Protein AF-N6UFR1-F1 (afdb_monomer_lite)

Sequence (97 aa):
ITALVLTATNASPISIVRDLVQFNLAGHPVLHKSVEWPFDSEIGIRRSRQYQELNGRLGEKGIERLGLGVDGYDRERLAQQQKRDEGHLNGIDYLTP

Radius of gyration: 28.98 Å; chains: 1; bounding box: 56×31×74 Å

Organism: Dendroctonus ponderosae (NCBI:txid77166)

pLDDT: mean 77.59, std 16.9, range [37.0, 95.38]

Structure (mmCIF, N/CA/C/O backbone):
data_AF-N6UFR1-F1
#
_entry.id   AF-N6UFR1-F1
#
loop_
_atom_site.group_PDB
_atom_site.id
_atom_site.type_symbol
_atom_site.label_atom_id
_atom_site.label_alt_id
_atom_site.label_comp_id
_atom_site.label_asym_id
_atom_site.label_entity_id
_atom_site.label_seq_id
_atom_site.pdbx_PDB_ins_code
_atom_site.Cartn_x
_atom_site.Cartn_y
_atom_site.Cartn_z
_atom_site.occupancy
_atom_site.B_iso_or_equiv
_atom_site.auth_seq_id
_atom_site.auth_comp_id
_atom_site.auth_asym_id
_atom_site.auth_atom_id
_atom_site.pdbx_PDB_model_num
ATOM 1 N N . ILE A 1 1 ? 16.095 -17.721 -34.423 1.00 38.44 1 ILE A N 1
ATOM 2 C CA . ILE A 1 1 ? 17.560 -17.570 -34.586 1.00 38.44 1 ILE A CA 1
ATOM 3 C C . ILE A 1 1 ? 17.780 -16.218 -35.250 1.00 38.44 1 ILE A C 1
ATOM 5 O O . ILE A 1 1 ? 17.626 -16.105 -36.458 1.00 38.44 1 ILE A O 1
ATOM 9 N N . THR A 1 2 ? 17.956 -15.163 -34.458 1.00 37.00 2 THR A N 1
ATOM 10 C CA . THR A 1 2 ? 18.109 -13.784 -34.947 1.00 37.00 2 THR A CA 1
ATOM 11 C C . THR A 1 2 ? 19.572 -13.568 -35.318 1.00 37.00 2 THR A C 1
ATOM 13 O O . THR A 1 2 ? 20.449 -13.664 -34.464 1.00 37.00 2 THR A O 1
ATOM 16 N N . ALA A 1 3 ? 19.840 -13.360 -36.607 1.00 44.50 3 ALA A N 1
ATOM 17 C CA . ALA A 1 3 ? 21.185 -13.173 -37.131 1.00 44.50 3 ALA A CA 1
ATOM 18 C C . ALA A 1 3 ? 21.736 -11.796 -36.727 1.00 44.50 3 ALA A C 1
ATOM 20 O O . ALA A 1 3 ? 21.137 -10.764 -37.027 1.00 44.50 3 ALA A O 1
ATOM 21 N N . LEU A 1 4 ? 22.889 -11.797 -36.059 1.00 48.34 4 LEU A N 1
ATOM 22 C CA . LEU A 1 4 ? 23.716 -10.618 -35.828 1.00 48.34 4 LEU A CA 1
ATOM 23 C C . LEU A 1 4 ? 24.332 -10.201 -37.173 1.00 48.34 4 LEU A C 1
ATOM 25 O O . LEU A 1 4 ? 25.285 -10.823 -37.639 1.00 48.34 4 LEU A O 1
ATOM 29 N N . VAL A 1 5 ? 23.773 -9.182 -37.823 1.00 51.62 5 VAL A N 1
ATOM 30 C CA . VAL A 1 5 ? 24.361 -8.610 -39.042 1.00 51.62 5 VAL A CA 1
ATOM 31 C C . VAL A 1 5 ? 25.456 -7.632 -38.626 1.00 51.62 5 VAL A C 1
ATOM 33 O O . VAL A 1 5 ? 25.182 -6.524 -38.173 1.00 51.62 5 VAL A O 1
ATOM 36 N N . LEU A 1 6 ? 26.709 -8.068 -38.752 1.00 50.50 6 LEU A N 1
ATOM 37 C CA . LEU A 1 6 ? 27.892 -7.253 -38.503 1.00 50.50 6 LEU A CA 1
ATOM 38 C C . LEU A 1 6 ? 28.180 -6.410 -39.759 1.00 50.50 6 LEU A C 1
ATOM 40 O O . LEU A 1 6 ? 28.811 -6.883 -40.703 1.00 50.50 6 LEU A O 1
ATOM 44 N N . THR A 1 7 ? 27.703 -5.166 -39.813 1.00 53.22 7 THR A N 1
ATOM 45 C CA . THR A 1 7 ? 28.088 -4.222 -40.878 1.00 53.22 7 THR A CA 1
ATOM 46 C C . THR A 1 7 ? 29.507 -3.714 -40.617 1.00 53.22 7 THR A C 1
ATOM 48 O O . THR A 1 7 ? 29.714 -2.641 -40.056 1.00 53.22 7 THR A O 1
ATOM 51 N N . ALA A 1 8 ? 30.503 -4.524 -40.980 1.00 54.41 8 ALA A N 1
ATOM 52 C CA . ALA A 1 8 ? 31.919 -4.199 -40.858 1.00 54.41 8 ALA A CA 1
ATOM 53 C C . ALA A 1 8 ? 32.377 -3.313 -42.026 1.00 54.41 8 ALA A C 1
ATOM 55 O O . ALA A 1 8 ? 33.049 -3.763 -42.950 1.00 54.41 8 ALA A O 1
ATOM 56 N N . THR A 1 9 ? 32.025 -2.033 -41.984 1.00 52.94 9 THR A N 1
ATOM 57 C CA . THR A 1 9 ? 32.659 -1.013 -42.827 1.00 52.94 9 THR A CA 1
ATOM 58 C C . THR A 1 9 ? 33.518 -0.128 -41.927 1.00 52.94 9 THR A C 1
ATOM 60 O O . THR A 1 9 ? 33.024 0.826 -41.337 1.00 52.94 9 THR A O 1
ATOM 63 N N . ASN A 1 10 ? 34.802 -0.488 -41.794 1.00 57.09 10 ASN A N 1
ATOM 64 C CA . ASN A 1 10 ? 35.859 0.243 -41.070 1.00 57.09 10 ASN A CA 1
ATOM 65 C C . ASN A 1 10 ? 35.682 0.383 -39.542 1.00 57.09 10 ASN A C 1
ATOM 67 O O . ASN A 1 10 ? 35.835 1.470 -38.987 1.00 57.09 10 ASN A O 1
ATOM 71 N N . ALA A 1 11 ? 35.401 -0.717 -38.841 1.00 58.09 11 ALA A N 1
ATOM 72 C CA . ALA A 1 11 ? 35.389 -0.726 -37.378 1.00 58.09 11 ALA A CA 1
ATOM 73 C C . ALA A 1 11 ? 36.811 -0.919 -36.813 1.00 58.09 11 ALA A C 1
ATOM 75 O O . ALA A 1 11 ? 37.487 -1.900 -37.124 1.00 58.09 11 ALA A O 1
ATOM 76 N N . SER A 1 12 ? 37.260 0.008 -35.965 1.00 73.12 12 SER A N 1
ATOM 77 C CA . SER A 1 12 ? 38.488 -0.153 -35.178 1.00 73.12 12 SER A CA 1
ATOM 78 C C . SER A 1 12 ? 38.305 -1.295 -34.164 1.00 73.12 12 SER A C 1
ATOM 80 O O . SER A 1 12 ? 37.224 -1.419 -33.587 1.00 73.12 12 SER A O 1
ATOM 82 N N . PRO A 1 13 ? 39.330 -2.110 -33.852 1.00 71.31 13 PRO A N 1
ATOM 83 C CA . PRO A 1 13 ? 39.223 -3.146 -32.817 1.00 71.31 13 PRO A CA 1
ATOM 84 C C . PRO A 1 13 ? 38.716 -2.596 -31.474 1.00 71.31 13 PRO A C 1
ATOM 86 O O . PRO A 1 13 ? 37.969 -3.258 -30.757 1.00 71.31 13 PRO A O 1
ATOM 89 N N . ILE A 1 14 ? 39.065 -1.341 -31.173 1.00 77.88 14 ILE A N 1
ATOM 90 C CA . ILE A 1 14 ? 38.628 -0.627 -29.970 1.00 77.88 14 ILE A CA 1
ATOM 91 C C . ILE A 1 14 ? 37.122 -0.340 -30.002 1.00 77.88 14 ILE A C 1
ATOM 93 O O . ILE A 1 14 ? 36.471 -0.441 -28.963 1.00 77.88 14 ILE A O 1
ATOM 97 N N . SER A 1 15 ? 36.546 -0.013 -31.166 1.00 73.06 15 SER A N 1
ATOM 98 C CA . SER A 1 15 ? 35.102 0.227 -31.269 1.00 73.06 15 SER A CA 1
ATOM 99 C C . SER A 1 15 ? 34.314 -1.067 -31.085 1.00 73.06 15 SER A C 1
ATOM 101 O O . SER A 1 15 ? 33.324 -1.063 -30.373 1.00 73.06 15 SER A O 1
ATOM 103 N N . ILE A 1 16 ? 34.810 -2.199 -31.595 1.00 79.56 16 ILE A N 1
ATOM 104 C CA . ILE A 1 16 ? 34.158 -3.509 -31.414 1.00 79.56 16 ILE A CA 1
ATOM 105 C C . ILE A 1 16 ? 34.109 -3.907 -29.933 1.00 79.56 16 ILE A C 1
ATOM 107 O O . ILE A 1 16 ? 33.063 -4.315 -29.433 1.00 79.56 16 ILE A O 1
ATOM 111 N N . VAL A 1 17 ? 35.229 -3.777 -29.212 1.00 81.00 17 VAL A N 1
ATOM 112 C CA . VAL A 1 17 ? 35.281 -4.107 -27.777 1.00 81.00 17 VAL A CA 1
ATOM 113 C C . VAL A 1 17 ? 34.384 -3.169 -26.975 1.00 81.00 17 VAL A C 1
ATOM 115 O O . VAL A 1 17 ? 33.631 -3.626 -26.116 1.00 81.00 17 VAL A O 1
ATOM 118 N N . ARG A 1 18 ? 34.428 -1.866 -27.276 1.00 79.44 18 ARG A N 1
ATOM 119 C CA . ARG A 1 18 ? 33.557 -0.871 -26.646 1.00 79.44 18 ARG A CA 1
ATOM 120 C C . ARG A 1 18 ? 32.085 -1.213 -26.851 1.00 79.44 18 ARG A C 1
ATOM 122 O O . ARG A 1 18 ? 31.336 -1.213 -25.878 1.00 79.44 18 ARG A O 1
ATOM 129 N N . ASP A 1 19 ? 31.695 -1.534 -28.078 1.00 73.62 19 ASP A N 1
ATOM 130 C CA . ASP A 1 19 ? 30.311 -1.835 -28.422 1.00 73.62 19 ASP A CA 1
ATOM 131 C C . ASP A 1 19 ? 29.848 -3.115 -27.716 1.00 73.62 19 ASP A C 1
ATOM 133 O O . ASP A 1 19 ? 28.781 -3.125 -27.110 1.00 73.62 19 ASP A O 1
ATOM 137 N N . LEU A 1 20 ? 30.673 -4.168 -27.678 1.00 79.19 20 LEU A N 1
ATOM 138 C CA . LEU A 1 20 ? 30.362 -5.399 -26.942 1.00 79.19 20 LEU A CA 1
ATOM 139 C C . LEU A 1 20 ? 30.187 -5.154 -25.439 1.00 79.19 20 LEU A C 1
ATOM 141 O O . LEU A 1 20 ? 29.222 -5.645 -24.852 1.00 79.19 20 LEU A O 1
ATOM 145 N N . VAL A 1 21 ? 31.085 -4.393 -24.807 1.00 80.00 21 VAL A N 1
ATOM 146 C CA . VAL A 1 21 ? 30.969 -4.061 -23.377 1.00 80.00 21 VAL A CA 1
ATOM 147 C C . VAL A 1 21 ? 29.715 -3.227 -23.127 1.00 80.00 21 VAL A C 1
ATOM 149 O O . VAL A 1 21 ? 28.960 -3.521 -22.204 1.00 80.00 21 VAL A O 1
ATOM 152 N N . GLN A 1 22 ? 29.447 -2.233 -23.972 1.00 73.88 22 GLN A N 1
ATOM 153 C CA . GLN A 1 22 ? 28.275 -1.375 -23.845 1.00 73.88 22 GLN A CA 1
ATOM 154 C C . GLN A 1 22 ? 26.970 -2.166 -24.021 1.00 73.88 22 GLN A C 1
ATOM 156 O O . GLN A 1 22 ? 26.063 -2.014 -23.207 1.00 73.88 22 GLN A O 1
ATOM 161 N N . PHE A 1 23 ? 26.893 -3.070 -25.003 1.00 72.56 23 PHE A N 1
ATOM 162 C CA . PHE A 1 23 ? 25.718 -3.914 -25.233 1.00 72.56 23 PHE A CA 1
ATOM 163 C C . PHE A 1 23 ? 25.447 -4.908 -24.101 1.00 72.56 23 PHE A C 1
ATOM 165 O O . PHE A 1 23 ? 24.284 -5.184 -23.813 1.00 72.56 23 PHE A O 1
ATOM 172 N N . ASN A 1 24 ? 26.490 -5.440 -23.460 1.00 71.88 24 ASN A N 1
ATOM 173 C CA . ASN A 1 24 ? 26.332 -6.394 -22.360 1.00 71.88 24 ASN A CA 1
ATOM 174 C C . ASN A 1 24 ? 26.086 -5.708 -21.008 1.00 71.88 24 ASN A C 1
ATOM 176 O O . ASN A 1 24 ? 25.336 -6.238 -20.195 1.00 71.88 24 ASN A O 1
ATOM 180 N N . LEU A 1 25 ? 26.695 -4.543 -20.758 1.00 72.38 25 LEU A N 1
ATOM 181 C CA . LEU A 1 25 ? 26.596 -3.851 -19.468 1.00 72.38 25 LEU A CA 1
ATOM 182 C C . LEU A 1 25 ? 25.384 -2.915 -19.386 1.00 72.38 25 LEU A C 1
ATOM 184 O O . LEU A 1 25 ? 24.711 -2.873 -18.361 1.00 72.38 25 LEU A O 1
ATOM 188 N N . ALA A 1 26 ? 25.108 -2.163 -20.453 1.00 66.44 26 ALA A N 1
ATOM 189 C CA . ALA A 1 26 ? 24.017 -1.187 -20.499 1.00 66.44 26 ALA A CA 1
ATOM 190 C C . ALA A 1 26 ? 22.782 -1.698 -21.264 1.00 66.44 26 ALA A C 1
ATOM 192 O O . ALA A 1 26 ? 21.763 -1.011 -21.312 1.00 66.44 26 ALA A O 1
ATOM 193 N N . GLY A 1 27 ? 22.863 -2.899 -21.851 1.00 62.00 27 GLY A N 1
ATOM 194 C CA . GLY A 1 27 ? 21.859 -3.416 -22.773 1.00 62.00 27 GLY A CA 1
ATOM 195 C C . GLY A 1 27 ? 21.940 -2.751 -24.150 1.00 62.00 27 GLY A C 1
ATOM 196 O O . GLY A 1 27 ? 22.582 -1.719 -24.350 1.00 62.00 27 GLY A O 1
ATOM 197 N N . HIS A 1 28 ? 21.273 -3.343 -25.141 1.00 60.81 28 HIS A N 1
ATOM 198 C CA . HIS A 1 28 ? 21.006 -2.636 -26.394 1.00 60.81 28 HIS A CA 1
ATOM 199 C C . HIS A 1 28 ? 20.182 -1.385 -26.067 1.00 60.81 28 HIS A C 1
ATOM 201 O O . HIS A 1 28 ? 19.248 -1.508 -25.270 1.00 60.81 28 HIS A O 1
ATOM 207 N N . PRO A 1 29 ? 20.476 -0.205 -26.654 1.00 60.62 29 PRO A N 1
ATOM 208 C CA . PRO A 1 29 ? 19.612 0.962 -26.562 1.00 60.62 29 PRO A CA 1
ATOM 209 C C . PRO A 1 29 ? 18.344 0.682 -27.384 1.00 60.62 29 PRO A C 1
ATOM 211 O O . PRO A 1 29 ? 18.064 1.318 -28.396 1.00 60.62 29 PRO A O 1
ATOM 214 N N . VAL A 1 30 ? 17.585 -0.337 -26.973 1.00 61.59 30 VAL A N 1
ATOM 215 C CA . VAL A 1 30 ? 16.216 -0.581 -27.388 1.00 61.59 30 VAL A CA 1
ATOM 216 C C . VAL A 1 30 ? 15.456 0.591 -26.799 1.00 61.59 30 VAL A C 1
ATOM 218 O O . VAL A 1 30 ? 15.163 0.621 -25.607 1.00 61.59 30 VAL A O 1
ATOM 221 N N . LEU A 1 31 ? 15.276 1.593 -27.658 1.00 62.34 31 LEU A N 1
ATOM 222 C CA . LEU A 1 31 ? 14.240 2.614 -27.659 1.00 62.34 31 LEU A CA 1
ATOM 223 C C . LEU A 1 31 ? 13.273 2.436 -26.489 1.00 62.34 31 LEU A C 1
ATOM 225 O O . LEU A 1 31 ? 12.553 1.435 -26.441 1.00 62.34 31 LEU A O 1
ATOM 229 N N . HIS A 1 32 ? 13.261 3.409 -25.573 1.00 61.22 32 HIS A N 1
ATOM 230 C CA . HIS A 1 32 ? 12.199 3.572 -24.585 1.00 61.22 32 HIS A CA 1
ATOM 231 C C . HIS A 1 32 ? 10.875 3.224 -25.268 1.00 61.22 32 HIS A C 1
ATOM 233 O O . HIS A 1 32 ? 10.474 3.907 -26.211 1.00 61.22 32 HIS A O 1
ATOM 239 N N . LYS A 1 33 ? 10.247 2.105 -24.884 1.00 68.69 33 LYS A N 1
ATOM 240 C CA . LYS A 1 33 ? 8.952 1.757 -25.461 1.00 68.69 33 LYS A CA 1
ATOM 241 C C . LYS A 1 33 ? 8.005 2.879 -25.074 1.00 68.69 33 LYS A C 1
ATOM 243 O O . LYS A 1 33 ? 7.824 3.127 -23.884 1.00 68.69 33 LYS A O 1
ATOM 248 N N . SER A 1 34 ? 7.413 3.543 -26.061 1.00 75.25 34 SER A N 1
ATOM 249 C CA . SER A 1 34 ? 6.271 4.408 -25.803 1.00 75.25 34 SER A CA 1
ATOM 250 C C . SER A 1 34 ? 5.180 3.533 -25.198 1.00 75.25 34 SER A C 1
ATOM 252 O O . SER A 1 34 ? 4.651 2.640 -25.861 1.00 75.25 34 SER A O 1
ATOM 254 N N . VAL A 1 35 ? 4.925 3.723 -23.906 1.00 82.50 35 VAL A N 1
ATOM 255 C CA . VAL A 1 35 ? 3.825 3.075 -23.199 1.00 82.50 35 VAL A CA 1
ATOM 256 C C . VAL A 1 35 ? 2.719 4.105 -23.087 1.00 82.50 35 VAL A C 1
ATOM 258 O O . VAL A 1 35 ? 2.875 5.121 -22.412 1.00 82.50 35 VAL A O 1
ATOM 261 N N . GLU A 1 36 ? 1.608 3.839 -23.757 1.00 85.50 36 GLU A N 1
ATOM 262 C CA . GLU A 1 36 ? 0.384 4.602 -23.573 1.00 85.50 36 GLU A CA 1
ATOM 263 C C . GLU A 1 36 ? -0.440 3.936 -22.474 1.00 85.50 36 GLU A C 1
ATOM 265 O O . GLU A 1 36 ? -0.727 2.739 -22.524 1.00 85.50 36 GLU A O 1
ATOM 270 N N . TRP A 1 37 ? -0.807 4.719 -21.463 1.00 86.31 37 TRP A N 1
ATOM 271 C CA . TRP A 1 37 ? -1.739 4.301 -20.425 1.00 86.31 37 TRP A CA 1
ATOM 272 C C . TRP A 1 37 ? -3.066 5.024 -20.650 1.00 86.31 37 TRP A C 1
ATOM 274 O O . TRP A 1 37 ? -3.051 6.239 -20.860 1.00 86.31 37 TRP A O 1
ATOM 284 N N . PRO A 1 38 ? -4.215 4.334 -20.564 1.00 87.62 38 PRO A N 1
ATOM 285 C CA . PRO A 1 38 ? -5.509 5.001 -20.532 1.00 87.62 38 PRO A CA 1
ATOM 286 C C . PRO A 1 38 ? -5.642 5.753 -19.200 1.00 87.62 38 PRO A C 1
ATOM 288 O O . PRO A 1 38 ? -6.094 5.201 -18.196 1.00 87.62 38 PRO A O 1
ATOM 291 N N . PHE A 1 39 ? -5.175 7.000 -19.172 1.00 89.88 39 PHE A N 1
ATOM 292 C CA . PHE A 1 39 ? -5.256 7.866 -18.004 1.00 89.88 39 PHE A CA 1
ATOM 293 C C . PHE A 1 39 ? -6.635 8.526 -17.940 1.00 89.88 39 PHE A C 1
ATOM 295 O O . PHE A 1 39 ? -7.027 9.268 -18.837 1.00 89.88 39 PHE A O 1
ATOM 302 N N . ASP A 1 40 ? -7.359 8.265 -16.857 1.00 93.81 40 ASP A N 1
ATOM 303 C CA . ASP A 1 40 ? -8.650 8.876 -16.549 1.00 93.81 40 ASP A CA 1
ATOM 304 C C . ASP A 1 40 ? -8.504 9.617 -15.217 1.00 93.81 40 ASP A C 1
ATOM 306 O O . ASP A 1 40 ? -8.367 8.990 -14.165 1.00 93.81 40 ASP A O 1
ATOM 310 N N . SER A 1 41 ? -8.501 10.953 -15.259 1.00 92.06 41 SER A N 1
ATOM 311 C CA . SER A 1 41 ? -8.286 11.799 -14.075 1.00 92.06 41 SER A CA 1
ATOM 312 C C . SER A 1 41 ? -9.374 11.635 -13.010 1.00 92.06 41 SER A C 1
ATOM 314 O O . SER A 1 41 ? -9.124 11.842 -11.826 1.00 92.06 41 SER A O 1
ATOM 316 N N . GLU A 1 42 ? -10.569 11.209 -13.413 1.00 94.44 42 GLU A N 1
ATOM 317 C CA . GLU A 1 42 ? -11.756 11.104 -12.564 1.00 94.44 42 GLU A CA 1
ATOM 318 C C . GLU A 1 42 ? -11.915 9.705 -11.945 1.00 94.44 42 GLU A C 1
ATOM 320 O O . GLU A 1 42 ? -12.784 9.472 -11.096 1.00 94.44 42 GLU A O 1
ATOM 325 N N . ILE A 1 43 ? -11.084 8.738 -12.353 1.00 94.38 43 ILE A N 1
ATOM 326 C CA . ILE A 1 43 ? -11.198 7.348 -11.897 1.00 94.38 43 ILE A CA 1
ATOM 327 C C . ILE A 1 43 ? -11.031 7.219 -10.381 1.00 94.38 43 ILE A C 1
ATOM 329 O O . ILE A 1 43 ? -11.715 6.403 -9.759 1.00 94.38 43 ILE A O 1
ATOM 333 N N . GLY A 1 44 ? -10.175 8.048 -9.776 1.00 90.56 44 GLY A N 1
ATOM 334 C CA . GLY A 1 44 ? -9.958 8.072 -8.331 1.00 90.56 44 GLY A CA 1
ATOM 335 C C . GLY A 1 44 ? -11.222 8.467 -7.569 1.00 90.56 44 GLY A C 1
ATOM 336 O O . GLY A 1 44 ? -11.603 7.788 -6.617 1.00 90.56 44 GLY A O 1
ATOM 337 N N . ILE A 1 45 ? -11.931 9.499 -8.040 1.00 92.62 45 ILE A N 1
ATOM 338 C CA . ILE A 1 45 ? -13.172 9.981 -7.420 1.00 92.62 45 ILE A CA 1
ATOM 339 C C . ILE A 1 45 ? -14.250 8.900 -7.504 1.00 92.62 45 ILE A C 1
ATOM 341 O O . ILE A 1 45 ? -14.845 8.544 -6.486 1.00 92.62 45 ILE A O 1
ATOM 345 N N . ARG A 1 46 ? -14.451 8.294 -8.681 1.00 94.19 46 ARG A N 1
ATOM 346 C CA . ARG A 1 46 ? -15.465 7.238 -8.858 1.00 94.19 46 ARG A CA 1
ATOM 347 C C . ARG A 1 46 ? -15.157 5.974 -8.051 1.00 94.19 46 ARG A C 1
ATOM 349 O O . ARG A 1 46 ? -16.073 5.364 -7.499 1.00 94.19 46 ARG A O 1
ATOM 356 N N . ARG A 1 47 ? -13.882 5.576 -7.961 1.00 94.19 47 ARG A N 1
ATOM 357 C CA . ARG A 1 47 ? -13.455 4.381 -7.207 1.00 94.19 47 ARG A CA 1
ATOM 358 C C . ARG A 1 47 ? -13.332 4.613 -5.705 1.00 94.19 47 ARG A C 1
ATOM 360 O O . ARG A 1 47 ? -13.319 3.634 -4.962 1.00 94.19 47 ARG A O 1
ATOM 367 N N . SER A 1 48 ? -13.299 5.863 -5.245 1.00 93.31 48 SER A N 1
ATOM 368 C CA . SER A 1 48 ? -13.206 6.185 -3.816 1.00 93.31 48 SER A CA 1
ATOM 369 C C . SER A 1 48 ? -14.313 5.510 -3.000 1.00 93.31 48 SER A C 1
ATOM 371 O O . SER A 1 48 ? -14.025 4.912 -1.968 1.00 93.31 48 SER A O 1
ATOM 373 N N . ARG A 1 49 ? -15.552 5.495 -3.515 1.00 94.25 49 ARG A N 1
ATOM 374 C CA . ARG A 1 49 ? -16.690 4.807 -2.891 1.00 94.25 49 ARG A CA 1
ATOM 375 C C . ARG A 1 49 ? -16.415 3.314 -2.697 1.00 94.25 49 ARG A C 1
ATOM 377 O O . ARG A 1 49 ? -16.553 2.810 -1.591 1.00 94.25 49 ARG A O 1
ATOM 384 N N . GLN A 1 50 ? -15.977 2.625 -3.752 1.00 95.38 50 GLN A N 1
ATOM 385 C CA . GLN A 1 50 ? -15.673 1.188 -3.702 1.00 95.38 50 GLN A CA 1
ATOM 386 C C . GLN A 1 50 ? -14.538 0.892 -2.716 1.00 95.38 50 GLN A C 1
ATOM 388 O O . GLN A 1 50 ? -14.597 -0.073 -1.957 1.00 95.38 50 GLN A O 1
ATOM 393 N N . TYR A 1 51 ? -13.510 1.742 -2.705 1.00 94.56 51 TYR A N 1
ATOM 394 C CA . TYR A 1 51 ? -12.404 1.611 -1.767 1.00 94.56 51 TYR A CA 1
ATOM 395 C C . TYR A 1 51 ? -12.871 1.768 -0.317 1.00 94.56 51 TYR A C 1
ATOM 397 O O . TYR A 1 51 ? -12.478 0.967 0.528 1.00 94.56 51 TYR A O 1
ATOM 405 N N . GLN A 1 52 ? -13.715 2.763 -0.034 1.00 95.38 52 GLN A N 1
ATOM 406 C CA . GLN A 1 52 ? -14.224 3.020 1.314 1.00 95.38 52 GLN A CA 1
ATOM 407 C C . GLN A 1 52 ? -15.182 1.928 1.796 1.00 95.38 52 GLN A C 1
ATOM 409 O O . GLN A 1 52 ? -15.132 1.546 2.962 1.00 95.38 52 GLN A O 1
ATOM 414 N N . GLU A 1 53 ? -16.013 1.380 0.911 1.00 94.06 53 GLU A N 1
ATOM 415 C CA . GLU A 1 53 ? -16.881 0.239 1.228 1.00 94.06 53 GLU A CA 1
ATOM 416 C C . GLU A 1 53 ? -16.062 -0.995 1.630 1.00 94.06 53 GLU A C 1
ATOM 418 O O . GLU A 1 53 ? -16.395 -1.672 2.604 1.00 94.06 53 GLU A O 1
ATOM 423 N N . LEU A 1 54 ? -14.956 -1.259 0.927 1.00 94.75 54 LEU A N 1
ATOM 424 C CA . LEU A 1 54 ? -14.101 -2.416 1.189 1.00 94.75 54 LEU A CA 1
ATOM 425 C C . LEU A 1 54 ? -13.150 -2.215 2.381 1.00 94.75 54 LEU A C 1
ATOM 427 O O . LEU A 1 54 ? -12.889 -3.158 3.127 1.00 94.75 54 LEU A O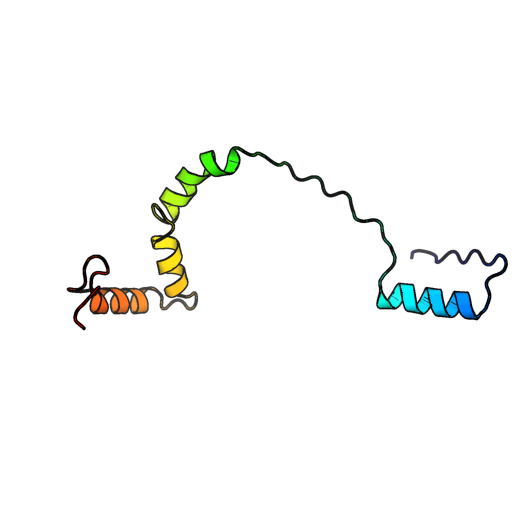 1
ATOM 431 N N . ASN A 1 55 ? -12.579 -1.019 2.537 1.00 94.56 55 ASN A N 1
ATOM 432 C CA . ASN A 1 55 ? -11.459 -0.765 3.450 1.00 94.56 55 ASN A CA 1
ATOM 433 C C . ASN A 1 55 ? -11.788 0.218 4.584 1.00 94.56 55 ASN A C 1
ATOM 435 O O . ASN A 1 55 ? -10.949 0.425 5.453 1.00 94.56 55 ASN A O 1
ATOM 439 N N . GLY A 1 56 ? -12.985 0.801 4.616 1.00 91.75 56 GLY A N 1
ATOM 440 C CA . GLY A 1 56 ? -13.365 1.868 5.546 1.00 91.75 56 GLY A CA 1
ATOM 441 C C . GLY A 1 56 ? -13.029 3.268 5.022 1.00 91.75 56 GLY A C 1
ATOM 442 O O . GLY A 1 56 ? -12.281 3.425 4.053 1.00 91.75 56 GLY A O 1
ATOM 443 N N . ARG A 1 57 ? -13.583 4.304 5.671 1.00 86.38 57 ARG A N 1
ATOM 444 C CA . ARG A 1 57 ? -13.586 5.708 5.194 1.00 86.38 57 ARG A CA 1
ATOM 445 C C . ARG A 1 57 ? -12.188 6.258 4.875 1.00 86.38 57 ARG A C 1
ATOM 447 O O . ARG A 1 57 ? -12.062 7.107 3.999 1.00 86.38 57 ARG A O 1
ATOM 454 N N . LEU A 1 58 ? -11.155 5.744 5.545 1.00 88.69 58 LEU A N 1
ATOM 455 C CA . LEU A 1 58 ? -9.738 6.077 5.337 1.00 88.69 58 LEU A CA 1
ATOM 456 C C . LEU A 1 58 ? -8.845 4.829 5.206 1.00 88.69 58 LEU A C 1
ATOM 458 O O . LEU A 1 58 ? -7.649 4.886 5.471 1.00 88.69 58 LEU A O 1
ATOM 462 N N . GLY A 1 59 ? -9.415 3.682 4.835 1.00 90.44 59 GLY A N 1
ATOM 463 C CA . GLY A 1 59 ? -8.654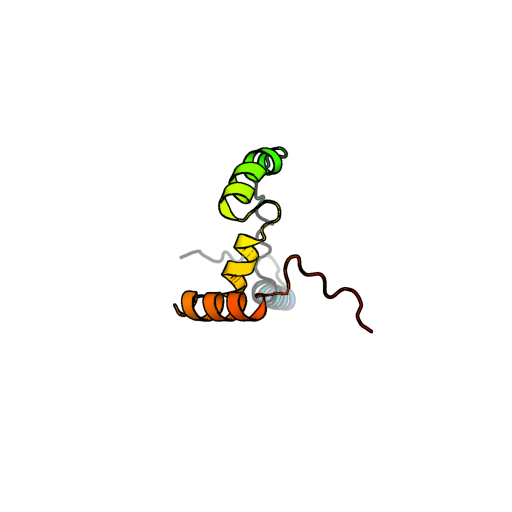 2.433 4.748 1.00 90.44 59 GLY A CA 1
ATOM 464 C C . GLY A 1 59 ? -8.381 1.747 6.093 1.00 90.44 59 GLY A C 1
ATOM 465 O O . GLY A 1 59 ? -7.614 0.789 6.125 1.00 90.44 59 GLY A O 1
ATOM 466 N N . GLU A 1 60 ? -9.019 2.191 7.180 1.00 89.00 60 GLU A N 1
ATOM 467 C CA . GLU A 1 60 ? -8.858 1.667 8.549 1.00 89.00 60 GLU A CA 1
ATOM 468 C C . GLU A 1 60 ? -8.966 0.130 8.635 1.00 89.00 60 GLU A C 1
ATOM 470 O O . GLU A 1 60 ? -8.077 -0.524 9.174 1.00 89.00 60 GLU A O 1
ATOM 475 N N . LYS A 1 61 ? -9.971 -0.470 7.986 1.00 90.38 61 LYS A N 1
ATOM 476 C CA . LYS A 1 61 ? -10.168 -1.930 7.935 1.00 90.38 61 LYS A CA 1
ATOM 477 C C . LYS A 1 61 ? -9.149 -2.620 7.032 1.00 90.38 61 LYS A C 1
ATOM 479 O O . LYS A 1 61 ? -8.881 -3.812 7.160 1.00 90.38 61 LYS A O 1
ATOM 484 N N . GLY A 1 62 ? -8.631 -1.908 6.032 1.00 92.00 62 GLY A N 1
ATOM 485 C CA . GLY A 1 62 ? -7.531 -2.393 5.199 1.00 92.00 62 GLY A CA 1
ATOM 486 C C . GLY A 1 62 ? -6.242 -2.512 6.010 1.00 92.00 62 GLY A C 1
ATOM 487 O O . GLY A 1 62 ? -5.605 -3.559 5.991 1.00 92.00 62 GLY A O 1
ATOM 488 N N . ILE A 1 63 ? -5.907 -1.464 6.763 1.00 89.88 63 ILE A N 1
ATOM 489 C CA . ILE A 1 63 ? -4.722 -1.402 7.626 1.00 89.88 63 ILE A CA 1
ATOM 490 C C . ILE A 1 63 ? -4.795 -2.450 8.738 1.00 89.88 63 ILE A C 1
ATOM 492 O O . ILE A 1 63 ? -3.823 -3.173 8.946 1.00 89.88 63 ILE A O 1
ATOM 496 N N . GLU A 1 64 ? -5.947 -2.589 9.397 1.00 89.88 64 GLU A N 1
ATOM 497 C CA . GLU A 1 64 ? -6.168 -3.627 10.410 1.00 89.88 64 GLU A CA 1
ATOM 498 C C . GLU A 1 64 ? -5.853 -5.019 9.843 1.00 89.88 64 GLU A C 1
ATOM 500 O O . GLU A 1 64 ? -4.997 -5.726 10.373 1.00 89.88 64 GLU A O 1
ATOM 505 N N . ARG A 1 65 ? -6.439 -5.371 8.688 1.00 90.50 65 ARG A N 1
ATOM 506 C CA . ARG A 1 65 ? -6.188 -6.658 8.017 1.00 90.50 65 ARG A CA 1
ATOM 507 C C . ARG A 1 65 ? -4.722 -6.876 7.648 1.00 90.50 65 ARG A C 1
ATOM 509 O O . ARG A 1 65 ? -4.242 -7.997 7.767 1.00 90.50 65 ARG A O 1
ATOM 516 N N . LEU A 1 66 ? -3.997 -5.833 7.237 1.00 91.00 66 LEU A N 1
ATOM 517 C CA . LEU A 1 66 ? -2.554 -5.941 6.986 1.00 91.00 66 LEU A CA 1
ATOM 518 C C . LEU A 1 66 ? -1.786 -6.324 8.263 1.00 91.00 66 LEU A C 1
ATOM 520 O O . LEU A 1 66 ? -0.880 -7.154 8.206 1.00 91.00 66 LEU A O 1
ATOM 524 N N . GLY A 1 67 ? -2.179 -5.781 9.420 1.00 89.06 67 GLY A N 1
ATOM 525 C CA . GLY A 1 67 ? -1.610 -6.135 10.726 1.00 89.06 67 GLY A CA 1
ATOM 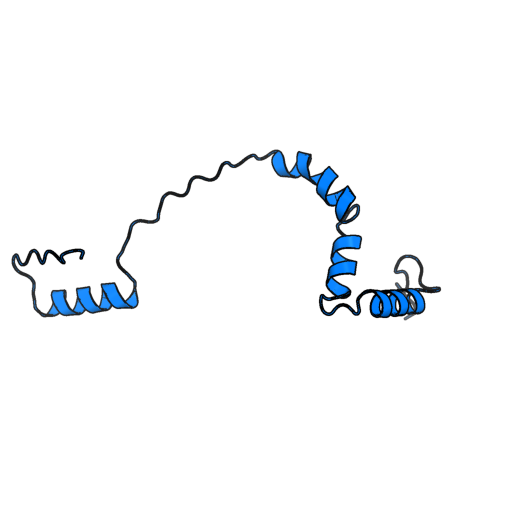526 C C . GLY A 1 67 ? -1.977 -7.544 11.215 1.00 89.06 67 GLY A C 1
ATOM 527 O O . GLY A 1 67 ? -1.267 -8.124 12.041 1.00 89.06 67 GLY A O 1
ATOM 528 N N . LEU A 1 68 ? -3.052 -8.129 10.680 1.00 93.69 68 LEU A N 1
ATOM 529 C CA . LEU A 1 68 ? -3.502 -9.491 10.980 1.00 93.69 68 LEU A CA 1
ATOM 530 C C . LEU A 1 68 ? -2.805 -10.577 10.155 1.00 93.69 68 LEU A C 1
ATOM 532 O O . LEU A 1 68 ? -3.089 -11.746 10.384 1.00 93.69 68 LEU A O 1
ATOM 536 N N . GLY A 1 69 ? -1.852 -10.232 9.278 1.00 90.38 69 GLY A N 1
ATOM 537 C CA . GLY A 1 69 ? -0.999 -11.165 8.521 1.00 90.38 69 GLY A CA 1
ATOM 538 C C . GLY A 1 69 ? -1.746 -12.196 7.659 1.00 90.38 69 GLY A C 1
ATOM 539 O O . GLY A 1 69 ? -2.958 -12.136 7.493 1.00 90.38 69 GLY A O 1
ATOM 540 N N . VAL A 1 70 ? -0.998 -13.127 7.057 1.00 92.50 70 VAL A N 1
ATOM 541 C CA . VAL A 1 70 ? -1.510 -14.050 6.014 1.00 92.50 70 VAL A CA 1
ATOM 542 C C . VAL A 1 70 ? -1.329 -15.534 6.352 1.00 92.50 70 VAL A C 1
ATOM 544 O O . VAL A 1 70 ? -1.583 -16.397 5.519 1.00 92.50 70 VAL A O 1
ATOM 547 N N . ASP A 1 71 ? -0.876 -15.836 7.565 1.00 94.19 71 ASP A N 1
ATOM 548 C CA . ASP A 1 71 ? -0.546 -17.184 8.049 1.00 94.19 71 ASP A CA 1
ATOM 549 C C . ASP A 1 71 ? -1.758 -17.981 8.570 1.00 94.19 71 ASP A C 1
ATOM 551 O O . ASP A 1 71 ? -1.605 -19.132 8.972 1.00 94.19 71 ASP A O 1
ATOM 555 N N . GLY A 1 72 ? -2.956 -17.387 8.548 1.00 93.38 72 GLY A N 1
ATOM 556 C CA . GLY A 1 72 ? -4.200 -18.009 9.008 1.00 93.38 72 GLY A CA 1
ATOM 557 C C . GLY A 1 72 ? -4.501 -17.838 10.501 1.00 93.38 72 GLY A C 1
ATOM 558 O O . GLY A 1 72 ? -5.530 -18.335 10.946 1.00 93.38 72 GLY A O 1
ATOM 559 N N . TYR A 1 73 ? -3.658 -17.121 11.254 1.00 94.94 73 TYR A N 1
ATOM 560 C CA . TYR A 1 73 ? -3.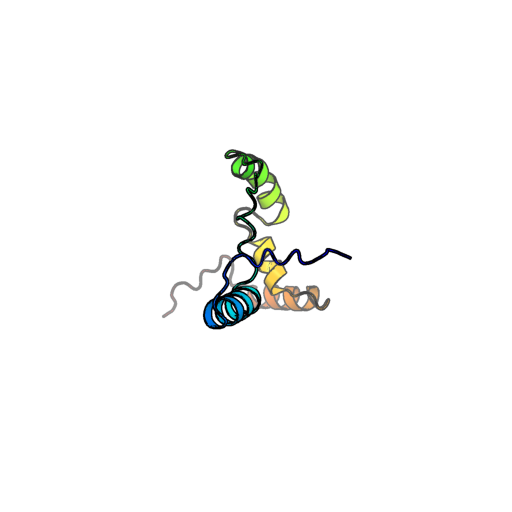887 -16.777 12.668 1.00 94.94 73 TYR A CA 1
ATOM 561 C C . TYR A 1 73 ? -4.459 -15.359 12.842 1.00 94.94 73 TYR A C 1
ATOM 563 O O . TYR A 1 73 ? -4.132 -14.628 13.786 1.00 94.94 73 TYR A O 1
ATOM 571 N N . ASP A 1 74 ? -5.248 -14.907 11.870 1.00 93.88 74 ASP A N 1
ATOM 572 C CA . ASP A 1 74 ? -5.840 -13.571 11.834 1.00 93.88 74 ASP A CA 1
ATOM 573 C C . ASP A 1 74 ? -6.864 -13.388 12.961 1.00 93.88 74 ASP A C 1
ATOM 575 O O . ASP A 1 74 ? -6.875 -12.357 13.635 1.00 93.88 74 ASP A O 1
ATOM 579 N N . ARG A 1 75 ? -7.681 -14.410 13.234 1.00 93.44 75 ARG A N 1
ATOM 580 C CA . ARG A 1 75 ? -8.727 -14.359 14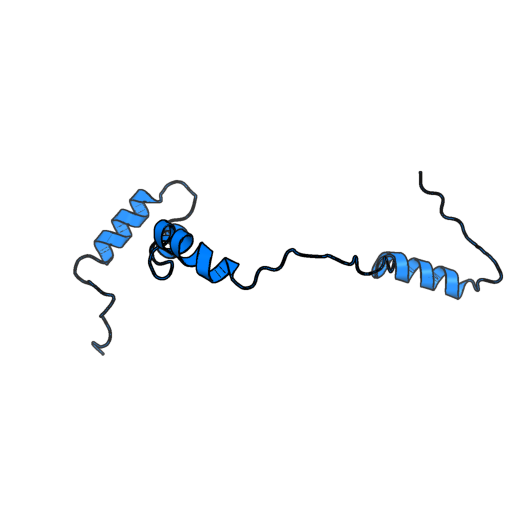.268 1.00 93.44 75 ARG A CA 1
ATOM 581 C C . ARG A 1 75 ? -8.161 -14.261 15.677 1.00 93.44 75 ARG A C 1
ATOM 583 O O . ARG A 1 75 ? -8.664 -13.480 16.481 1.00 93.44 75 ARG A O 1
ATOM 590 N N . GLU A 1 76 ? -7.117 -15.021 15.987 1.00 94.69 76 GLU A N 1
ATOM 591 C CA . GLU A 1 76 ? -6.450 -14.991 17.287 1.00 94.69 76 GLU A CA 1
ATOM 592 C C . GLU A 1 76 ? -5.802 -13.627 17.526 1.00 94.69 76 GLU A C 1
ATOM 594 O O . GLU A 1 76 ? -5.936 -13.058 18.612 1.00 94.69 76 GLU A O 1
ATOM 599 N N . ARG A 1 77 ? -5.147 -13.067 16.502 1.00 94.00 77 ARG A N 1
ATOM 600 C CA . ARG A 1 77 ? -4.526 -11.739 16.582 1.00 94.00 77 ARG A CA 1
ATOM 601 C C . ARG A 1 77 ? -5.554 -10.623 16.693 1.00 94.00 77 ARG A C 1
ATOM 603 O O . ARG A 1 77 ? -5.331 -9.692 17.466 1.00 94.00 77 ARG A O 1
ATOM 610 N N . LEU A 1 78 ? -6.688 -10.746 16.006 1.00 92.50 78 LEU A N 1
ATOM 611 C CA . LEU A 1 78 ? -7.805 -9.816 16.140 1.00 92.50 78 LEU A CA 1
ATOM 612 C C . LEU A 1 78 ? -8.406 -9.877 17.549 1.00 92.50 78 LEU A C 1
ATOM 614 O O . LEU A 1 78 ? -8.601 -8.842 18.175 1.00 92.50 78 LEU A O 1
ATOM 618 N N . ALA A 1 79 ? -8.623 -11.073 18.099 1.00 92.62 79 ALA A N 1
ATOM 619 C CA . ALA A 1 79 ? -9.117 -11.227 19.467 1.00 92.62 79 ALA A CA 1
ATOM 620 C C . ALA A 1 79 ? -8.141 -10.637 20.502 1.00 92.62 79 ALA A C 1
ATOM 622 O O . ALA A 1 79 ? -8.561 -10.041 21.493 1.00 92.62 79 ALA A O 1
ATOM 623 N N . GLN A 1 80 ? -6.831 -10.769 20.278 1.00 92.06 80 GLN A N 1
ATOM 624 C CA . GLN A 1 80 ? -5.816 -10.121 21.112 1.00 92.06 80 GLN A CA 1
ATOM 625 C C . GLN A 1 80 ? -5.824 -8.594 20.961 1.00 92.06 80 GLN A C 1
ATOM 627 O O . GLN A 1 80 ? -5.642 -7.909 21.961 1.00 92.06 80 GLN A O 1
ATOM 632 N N . GLN A 1 81 ? -6.014 -8.062 19.748 1.00 88.25 81 GLN A N 1
ATOM 633 C CA . GLN A 1 81 ? -6.180 -6.621 19.500 1.00 88.25 81 GLN A CA 1
ATOM 634 C C . GLN A 1 81 ? -7.388 -6.078 20.265 1.00 88.25 81 GLN A C 1
ATOM 636 O O . GLN A 1 81 ? -7.230 -5.192 21.094 1.00 88.25 81 GLN A O 1
ATOM 641 N N . GLN A 1 82 ? -8.550 -6.712 20.111 1.00 88.38 82 GLN A N 1
ATOM 642 C CA . GLN A 1 82 ? -9.784 -6.319 20.794 1.00 88.38 82 GLN A CA 1
ATOM 643 C C . GLN A 1 82 ? -9.642 -6.295 22.319 1.00 88.38 82 GLN A C 1
ATOM 645 O O . GLN A 1 82 ? -10.115 -5.363 22.954 1.00 88.38 82 GLN A O 1
ATOM 650 N N . LYS A 1 83 ? -8.953 -7.282 22.908 1.00 90.25 83 LYS A N 1
ATOM 651 C CA . LYS A 1 83 ? -8.671 -7.300 24.354 1.00 90.25 83 LYS A CA 1
ATOM 652 C C . LYS A 1 83 ? -7.742 -6.176 24.807 1.00 90.25 83 LYS A C 1
ATOM 654 O O . LYS A 1 83 ? -7.861 -5.729 25.938 1.00 90.25 83 LYS A O 1
ATOM 659 N N . ARG A 1 84 ? -6.786 -5.756 23.971 1.00 83.81 84 ARG A N 1
ATOM 660 C CA . ARG A 1 84 ? -5.912 -4.612 24.287 1.00 83.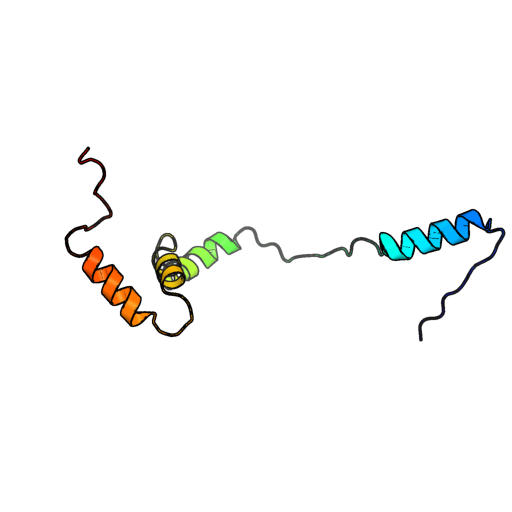81 84 ARG A CA 1
ATOM 661 C C . ARG A 1 84 ? -6.654 -3.290 24.176 1.00 83.81 84 ARG A C 1
ATOM 663 O O . ARG A 1 84 ? -6.364 -2.381 24.938 1.00 83.81 84 ARG A O 1
ATOM 670 N N . ASP A 1 85 ? -7.584 -3.204 23.235 1.00 79.06 85 ASP A N 1
ATOM 671 C CA . ASP A 1 85 ? -8.326 -1.978 22.953 1.00 79.06 85 ASP A CA 1
ATOM 672 C C . ASP A 1 85 ? -9.578 -1.843 23.845 1.00 79.06 85 ASP A C 1
ATOM 674 O O . ASP A 1 85 ? -10.207 -0.782 23.894 1.00 79.06 85 ASP A O 1
ATOM 678 N N . GLU A 1 86 ? -9.943 -2.902 24.579 1.00 81.44 86 GLU A N 1
ATOM 679 C CA . GLU A 1 86 ? -11.014 -2.908 25.575 1.00 81.44 86 GLU A CA 1
ATOM 680 C C . GLU A 1 86 ? -10.734 -1.851 26.657 1.00 81.44 86 GLU A C 1
ATOM 682 O O . GLU A 1 86 ? -9.805 -1.968 27.449 1.00 81.44 86 GLU A O 1
ATOM 687 N N . GLY A 1 87 ? -11.539 -0.782 26.667 1.00 73.62 87 GLY A N 1
ATOM 688 C CA . GLY A 1 87 ? -11.369 0.362 27.572 1.00 73.62 87 GLY A CA 1
ATOM 689 C C . GLY A 1 87 ? -10.568 1.542 27.001 1.00 73.62 87 GLY A C 1
ATOM 690 O O . GLY A 1 87 ? -10.577 2.606 27.611 1.00 73.62 87 GLY A O 1
ATOM 691 N N . HIS A 1 88 ? -9.971 1.413 25.810 1.00 68.31 88 HIS A N 1
ATOM 692 C CA . HIS A 1 88 ? -9.143 2.443 25.154 1.00 68.31 88 HIS A CA 1
ATOM 693 C C . HIS A 1 88 ? -9.812 3.069 23.909 1.00 68.31 88 HIS A C 1
ATOM 695 O O . HIS A 1 88 ? -9.163 3.422 22.919 1.00 68.31 88 HIS A O 1
ATOM 701 N N . LEU A 1 89 ? -11.142 3.202 23.938 1.00 59.59 89 LEU A N 1
ATOM 702 C CA . LEU A 1 89 ? -11.953 3.604 22.783 1.00 59.59 89 LEU A CA 1
ATOM 703 C C . LEU A 1 89 ? -11.524 4.970 22.201 1.00 59.59 89 LEU A C 1
ATOM 705 O O . LEU A 1 89 ? -11.412 5.962 22.917 1.00 59.59 89 LEU A O 1
ATOM 709 N N . ASN A 1 90 ? -11.374 5.014 20.870 1.00 53.28 90 ASN A N 1
ATOM 710 C CA . ASN A 1 90 ? -10.988 6.160 20.025 1.00 53.28 90 ASN A CA 1
ATOM 711 C C . ASN A 1 90 ? -9.501 6.556 19.992 1.00 53.28 90 ASN A C 1
ATOM 713 O O . ASN A 1 90 ? -9.190 7.624 19.465 1.00 53.28 90 ASN A O 1
ATOM 717 N N . GLY A 1 91 ? -8.572 5.734 20.495 1.00 52.84 91 GLY A N 1
ATOM 718 C CA . GLY A 1 91 ? -7.138 6.053 20.395 1.00 52.84 91 GLY A CA 1
ATOM 719 C C . GLY A 1 91 ? -6.736 7.311 21.174 1.00 52.84 91 GLY A C 1
ATOM 720 O O . GLY A 1 91 ? -5.714 7.925 20.877 1.00 52.84 91 GLY A O 1
ATOM 721 N N . ILE A 1 92 ? -7.543 7.703 22.165 1.00 54.03 92 ILE A N 1
ATOM 722 C CA . ILE A 1 92 ? -7.195 8.744 23.125 1.00 54.03 92 ILE A CA 1
ATOM 723 C C . ILE A 1 92 ? -6.546 8.058 24.326 1.00 54.03 92 ILE A C 1
ATOM 725 O O . ILE A 1 92 ? -7.206 7.755 25.311 1.00 54.03 92 ILE A O 1
ATOM 729 N N . ASP A 1 93 ? -5.236 7.874 24.240 1.00 56.06 93 ASP A N 1
ATOM 730 C CA . ASP A 1 93 ? -4.370 8.079 25.399 1.00 56.06 93 ASP A CA 1
ATOM 731 C C . ASP A 1 93 ? -3.421 9.223 25.026 1.00 56.06 93 ASP A C 1
ATOM 733 O O . ASP A 1 93 ? -2.235 9.043 24.771 1.00 56.06 93 ASP A O 1
ATOM 737 N N . TYR A 1 94 ? -3.996 10.407 24.771 1.00 49.12 94 TYR A N 1
ATOM 738 C CA . TYR A 1 94 ? -3.221 11.509 24.196 1.00 49.12 94 TYR A CA 1
ATOM 739 C C . TYR A 1 94 ? -2.222 12.081 25.204 1.00 49.12 94 TYR A C 1
ATOM 741 O O . TYR A 1 94 ? -1.149 12.506 24.792 1.00 49.12 94 TYR A O 1
ATOM 749 N N . LEU A 1 95 ? -2.571 12.127 26.492 1.00 43.38 95 LEU A N 1
ATOM 750 C CA . LEU A 1 95 ? -1.827 12.832 27.537 1.00 43.38 95 LEU A CA 1
ATOM 751 C C . LEU A 1 95 ? -2.333 12.402 28.932 1.00 43.38 95 LEU A C 1
ATOM 753 O O . LEU A 1 95 ? -3.006 13.172 29.615 1.00 43.38 95 LEU A O 1
ATOM 757 N N . THR A 1 96 ? -1.978 11.217 29.413 1.00 46.75 96 THR A N 1
ATOM 758 C CA . THR A 1 96 ? -1.262 11.235 30.695 1.00 46.75 96 THR A CA 1
ATOM 759 C C . THR A 1 96 ? 0.211 11.412 30.342 1.00 46.75 96 THR A C 1
ATOM 761 O O . THR A 1 96 ? 0.741 10.546 29.645 1.00 46.75 96 THR A O 1
ATOM 764 N N . PRO A 1 97 ? 0.881 12.520 30.713 1.00 48.44 97 PRO A N 1
ATOM 765 C CA . PRO A 1 97 ? 2.316 12.420 30.947 1.00 48.44 97 PRO A CA 1
ATOM 766 C C . PRO A 1 97 ? 2.618 11.321 31.976 1.00 48.44 97 PRO A C 1
ATOM 768 O O . PRO A 1 97 ? 1.752 11.072 32.850 1.00 48.44 97 PRO A O 1
#

Foldseek 3Di:
DDDDDPPPDPDDPVNVVVVVCCCVPVNDPPDDPPDDDPDDPCVCVVCLVVCCVVQNNVNVNVVLVVVLDDPPCSVVVVVVVCVVCVVVPPVPPPDPD

Secondary structure (DSSP, 8-state):
--------SS--HHHHHHHHHHHHHS--------------TTHHHHHHHHHHHHH-TTSHHHHHHHHT-SSS-HHHHHHHHHHHHTT-TTS------